Protein AF-A0A381WUS9-F1 (afdb_monomer_lite)

InterPro domains:
  IPR017850 Alkaline-phosphatase-like, core domain superfamily [G3DSA:3.40.720.10] (2-66)
  IPR017850 Alkaline-phosphatase-like, core domain superfamily [SSF53649] (3-66)

Foldseek 3Di:
DDDDDDDDDDPPDDPQDLLCCVVVDCPDSVVVDYDPVVNVVCVVDPDDPDDDAPDNDDVNRVVVVD

Secondary structure (DSSP, 8-state):
-PPP------TT--S--GGGHHHH-TTSGGGG---HHHHHHHHHS---S----SSSSHHHHHTTT-

pLDDT: mean 95.51, std 2.17, range [85.81, 98.19]

Organism: NCBI:txid408172

Radius of gyration: 13.95 Å; chains: 1; bounding box: 30×40×26 Å

Sequence (66 aa):
MAPNIVFAFADDWGRYASAYQKHEGPQSLSALIDTPYFDRVAREGALFLNALVPAPSCTPCRSSIL

Structure (mmCIF, N/CA/C/O backbone):
data_AF-A0A381WUS9-F1
#
_entry.id   AF-A0A381WUS9-F1
#
loop_
_atom_site.group_PDB
_atom_site.id
_atom_site.type_symbol
_atom_site.label_atom_id
_atom_site.label_alt_id
_atom_site.label_comp_id
_atom_site.label_asym_id
_atom_site.label_entity_id
_atom_site.label_seq_id
_atom_site.pdbx_PDB_ins_code
_atom_site.Cartn_x
_atom_site.Cartn_y
_atom_site.Cartn_z
_atom_site.occupancy
_atom_site.B_iso_or_equiv
_atom_site.auth_seq_id
_atom_site.auth_comp_id
_atom_site.auth_asym_id
_atom_site.auth_atom_id
_atom_site.pdbx_PDB_model_num
ATOM 1 N N . MET A 1 1 ? -17.435 -24.543 3.181 1.00 85.81 1 MET A N 1
ATOM 2 C CA . MET A 1 1 ? -17.642 -23.598 2.062 1.00 85.81 1 MET A CA 1
ATOM 3 C C . MET A 1 1 ? -16.332 -22.854 1.861 1.00 85.81 1 MET A C 1
ATOM 5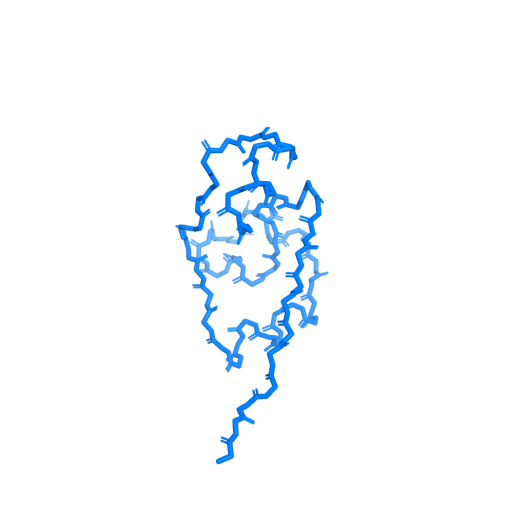 O O . MET A 1 1 ? -15.778 -22.415 2.861 1.00 85.81 1 MET A O 1
ATOM 9 N N . ALA A 1 2 ? -15.793 -22.800 0.642 1.00 95.69 2 ALA A N 1
ATOM 10 C CA . ALA A 1 2 ? -14.559 -22.057 0.372 1.00 95.69 2 ALA A CA 1
ATOM 11 C C . ALA A 1 2 ? -14.880 -20.558 0.212 1.00 95.69 2 ALA A C 1
ATOM 13 O O . ALA A 1 2 ? -15.898 -20.242 -0.410 1.00 95.69 2 ALA A O 1
ATOM 14 N N . PRO A 1 3 ? -14.078 -19.642 0.783 1.00 97.69 3 PRO A N 1
ATOM 15 C CA . PRO A 1 3 ? -14.284 -18.211 0.600 1.00 97.69 3 PRO A CA 1
ATOM 16 C C . PRO A 1 3 ? -13.893 -17.774 -0.817 1.00 97.69 3 PRO A C 1
ATOM 18 O O . PRO A 1 3 ? -13.022 -18.372 -1.448 1.00 97.69 3 PRO A O 1
ATOM 21 N N . ASN A 1 4 ? -14.503 -16.688 -1.288 1.00 98.00 4 ASN A N 1
ATOM 22 C CA . ASN A 1 4 ? -14.049 -15.991 -2.489 1.00 98.00 4 ASN A CA 1
ATOM 23 C C . ASN A 1 4 ? -12.904 -15.039 -2.121 1.00 98.00 4 ASN A C 1
ATOM 25 O O . ASN A 1 4 ? -12.975 -14.365 -1.092 1.00 98.00 4 ASN A O 1
ATOM 29 N N . ILE A 1 5 ? -11.874 -14.962 -2.966 1.00 97.06 5 ILE A N 1
ATOM 30 C CA . ILE A 1 5 ? -10.717 -14.079 -2.771 1.00 97.06 5 ILE A CA 1
ATOM 31 C C . ILE A 1 5 ? -10.648 -13.101 -3.942 1.00 97.06 5 ILE A C 1
ATOM 33 O O . ILE A 1 5 ? -10.648 -13.514 -5.099 1.00 97.06 5 ILE A O 1
ATOM 37 N N . VAL A 1 6 ? -10.558 -11.807 -3.632 1.00 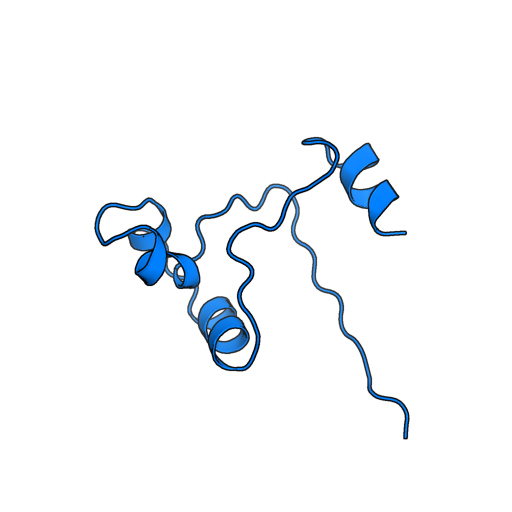97.25 6 VAL A N 1
ATOM 38 C CA . VAL A 1 6 ? -10.253 -10.751 -4.603 1.00 97.25 6 VAL A CA 1
ATOM 39 C C . VAL A 1 6 ? -8.879 -10.186 -4.264 1.00 97.25 6 VAL A C 1
ATOM 41 O O . VAL A 1 6 ? -8.677 -9.678 -3.163 1.00 97.25 6 VAL A O 1
ATOM 44 N N . PHE A 1 7 ? -7.945 -10.270 -5.212 1.00 96.81 7 PHE A N 1
ATOM 45 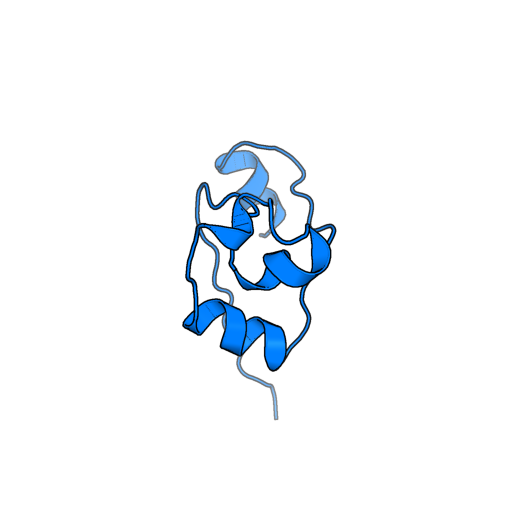C CA . PHE A 1 7 ? -6.625 -9.654 -5.111 1.00 96.81 7 PHE A CA 1
ATOM 46 C C . PHE A 1 7 ? -6.586 -8.389 -5.975 1.00 96.81 7 PHE A C 1
ATOM 48 O O . PHE A 1 7 ? -6.620 -8.471 -7.201 1.00 96.81 7 PHE A O 1
ATOM 55 N N . ALA A 1 8 ? -6.556 -7.221 -5.331 1.00 95.88 8 ALA A N 1
ATOM 56 C CA . ALA A 1 8 ? -6.440 -5.925 -5.993 1.00 95.88 8 ALA A CA 1
ATOM 57 C C . ALA A 1 8 ? -5.017 -5.379 -5.818 1.00 95.88 8 ALA A C 1
ATOM 59 O O . ALA A 1 8 ? -4.536 -5.252 -4.693 1.00 95.88 8 ALA A O 1
ATOM 60 N N . PHE A 1 9 ? -4.359 -5.051 -6.930 1.00 93.75 9 PHE A N 1
ATOM 61 C CA . PHE A 1 9 ? -2.973 -4.588 -6.971 1.00 93.75 9 PHE A CA 1
ATOM 62 C C . PHE A 1 9 ? -2.863 -3.366 -7.885 1.00 93.75 9 PHE A C 1
ATOM 64 O O . PHE A 1 9 ? -3.437 -3.362 -8.974 1.00 93.75 9 PHE A O 1
ATOM 71 N N . ALA A 1 10 ? -2.149 -2.333 -7.440 1.00 94.31 10 ALA A N 1
ATOM 72 C CA . ALA A 1 10 ? -1.992 -1.078 -8.167 1.00 94.31 10 ALA A CA 1
ATOM 73 C C . ALA A 1 10 ? -0.526 -0.833 -8.530 1.00 94.31 10 ALA A C 1
ATOM 75 O O . ALA A 1 10 ? 0.361 -1.096 -7.719 1.00 94.31 10 ALA A O 1
ATOM 76 N N . ASP A 1 11 ? -0.288 -0.327 -9.741 1.00 94.75 11 ASP A N 1
ATOM 77 C CA . ASP A 1 11 ? 1.053 0.003 -10.233 1.00 94.75 11 ASP A CA 1
ATOM 78 C C . ASP A 1 11 ? 1.479 1.391 -9.734 1.00 94.75 11 ASP A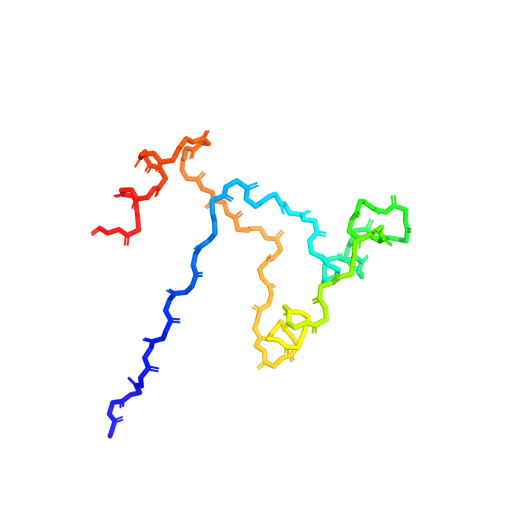 C 1
ATOM 80 O O . ASP A 1 11 ? 0.643 2.289 -9.615 1.00 94.75 11 ASP A O 1
ATOM 84 N N . ASP A 1 12 ? 2.764 1.545 -9.408 1.00 93.19 12 ASP A N 1
ATOM 85 C CA . ASP A 1 12 ? 3.386 2.792 -8.929 1.00 93.19 12 ASP A CA 1
ATOM 86 C C . ASP A 1 12 ? 2.684 3.499 -7.744 1.00 93.19 12 ASP A C 1
ATOM 88 O O . ASP A 1 12 ? 2.899 4.687 -7.483 1.00 93.19 12 ASP A O 1
ATOM 92 N N . TRP A 1 13 ? 1.874 2.777 -6.962 1.00 92.56 13 TRP A N 1
ATOM 93 C CA . TR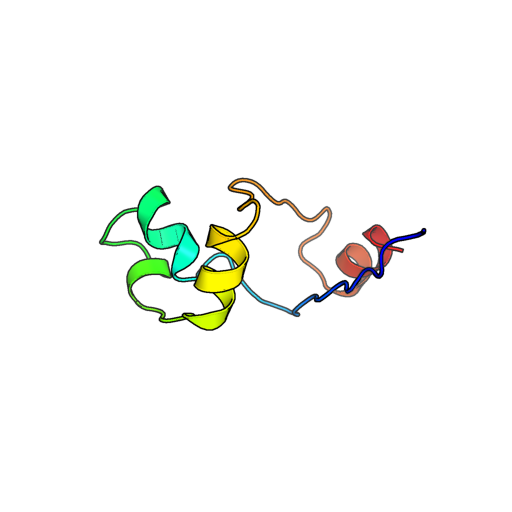P A 1 13 ? 1.225 3.335 -5.775 1.00 92.56 13 TRP A CA 1
ATOM 94 C C . TRP A 1 13 ? 2.200 3.353 -4.586 1.00 92.56 13 TRP A C 1
ATOM 96 O O . TRP A 1 13 ? 2.386 2.365 -3.875 1.00 92.56 13 TRP A O 1
ATOM 106 N N . GLY A 1 14 ? 2.814 4.515 -4.347 1.00 91.50 14 GLY A N 1
ATOM 107 C CA . GLY A 1 14 ? 3.628 4.768 -3.155 1.00 91.50 14 GLY A CA 1
ATOM 108 C C . GLY A 1 14 ? 2.824 4.763 -1.846 1.00 91.50 14 GLY A C 1
ATOM 109 O O . GLY A 1 14 ? 1.602 4.889 -1.821 1.00 91.50 14 GLY A O 1
ATOM 110 N N . ARG A 1 15 ? 3.504 4.646 -0.707 1.00 93.19 15 ARG A N 1
ATOM 111 C CA . ARG A 1 15 ? 2.846 4.593 0.607 1.00 93.19 15 ARG A CA 1
ATOM 112 C C . ARG A 1 15 ? 2.348 5.977 1.052 1.00 93.19 15 ARG A C 1
ATOM 114 O O . ARG A 1 15 ? 2.982 6.627 1.873 1.00 93.19 15 ARG A O 1
ATOM 121 N N . TYR A 1 16 ? 1.222 6.409 0.489 1.00 94.62 16 TYR A N 1
ATOM 122 C CA . TYR A 1 16 ? 0.651 7.744 0.711 1.00 94.62 16 TYR A CA 1
ATOM 123 C C . TYR A 1 16 ? -0.866 7.741 0.964 1.00 94.62 16 TYR A C 1
ATOM 125 O O . TYR A 1 16 ? -1.495 8.793 0.952 1.00 94.62 16 TYR A O 1
ATOM 133 N N . ALA A 1 17 ? -1.487 6.571 1.142 1.00 96.62 17 ALA A N 1
ATOM 134 C CA . ALA A 1 17 ? -2.920 6.495 1.435 1.00 96.62 17 ALA A CA 1
ATOM 135 C C . ALA A 1 17 ? -3.244 7.126 2.804 1.00 96.62 17 ALA A C 1
ATOM 137 O O . ALA A 1 17 ? -2.489 6.936 3.762 1.00 96.62 17 ALA A O 1
ATOM 138 N N . SER A 1 18 ? -4.393 7.800 2.923 1.00 97.12 18 SER A N 1
ATOM 139 C CA . SER A 1 18 ? -4.831 8.483 4.155 1.00 97.12 18 SER A CA 1
ATOM 140 C C . SER A 1 18 ? -4.847 7.570 5.386 1.00 97.12 18 SER A C 1
ATOM 142 O O . SER A 1 18 ? -4.524 8.009 6.490 1.00 97.12 18 SER A O 1
ATOM 144 N N . ALA A 1 19 ? -5.092 6.268 5.213 1.00 97.25 19 ALA A N 1
ATOM 145 C CA . ALA A 1 19 ? -5.000 5.258 6.269 1.00 97.25 19 ALA A CA 1
ATOM 146 C C . ALA A 1 19 ? -3.662 5.259 7.039 1.00 97.25 19 ALA A C 1
ATOM 148 O O . ALA A 1 19 ? -3.627 4.870 8.214 1.00 97.25 19 ALA A O 1
ATOM 149 N N . TYR A 1 20 ? -2.565 5.691 6.407 1.00 97.19 20 TYR A N 1
ATOM 150 C CA . TYR A 1 20 ? -1.240 5.763 7.025 1.00 97.19 20 TYR A CA 1
ATOM 151 C C . TYR A 1 20 ? -1.012 7.033 7.854 1.00 97.19 20 TYR A C 1
ATOM 153 O O . TYR A 1 20 ? -0.126 7.029 8.712 1.00 97.19 20 TYR A O 1
ATOM 161 N N . GLN A 1 21 ? -1.835 8.077 7.699 1.00 96.19 21 GLN A N 1
ATOM 162 C CA . GLN A 1 21 ? -1.676 9.363 8.393 1.00 96.19 21 GLN A CA 1
ATOM 163 C C . GLN A 1 21 ? -1.529 9.197 9.912 1.00 96.19 21 GLN A C 1
ATOM 165 O O . GLN A 1 21 ? -0.657 9.805 10.531 1.00 96.19 21 GLN A O 1
ATOM 170 N N . LYS A 1 22 ? -2.346 8.334 10.531 1.00 94.00 22 LYS A N 1
ATOM 171 C CA . LYS A 1 22 ? -2.317 8.095 11.987 1.00 94.00 22 LYS A CA 1
ATOM 172 C C . LYS A 1 22 ? -0.997 7.493 12.493 1.00 94.00 22 LYS A C 1
ATOM 174 O O . LYS A 1 22 ? -0.732 7.539 13.689 1.00 94.00 22 LYS A O 1
ATOM 179 N N . HIS A 1 23 ? -0.202 6.905 11.600 1.00 95.06 23 HIS A N 1
ATOM 180 C CA . HIS A 1 23 ? 1.074 6.261 11.909 1.00 95.06 23 HIS A CA 1
ATOM 181 C C . HIS A 1 23 ? 2.284 7.113 11.515 1.00 95.06 23 HIS A C 1
ATOM 183 O O . HIS A 1 23 ? 3.345 6.964 12.110 1.00 95.06 23 HIS A O 1
ATOM 189 N N . GLU A 1 24 ? 2.130 7.992 10.526 1.00 95.00 24 GLU A N 1
ATOM 190 C CA . GLU A 1 24 ? 3.203 8.848 9.999 1.00 95.00 24 GLU A CA 1
ATOM 191 C C . GLU A 1 24 ? 3.143 10.281 10.549 1.00 95.00 24 GLU A C 1
ATOM 193 O O . GLU A 1 24 ? 4.101 11.041 10.434 1.00 95.00 24 GLU A O 1
ATOM 198 N N . GLY A 1 25 ? 2.027 10.644 11.184 1.00 94.00 25 GLY A N 1
ATOM 199 C CA . GLY A 1 25 ? 1.810 11.940 11.809 1.00 94.00 25 GLY A CA 1
ATOM 200 C C . GLY A 1 25 ? 1.099 12.952 10.902 1.00 94.00 25 GLY A C 1
ATOM 201 O O . GLY A 1 25 ? 0.938 12.742 9.696 1.00 94.00 25 GLY A O 1
ATOM 202 N N . PRO A 1 26 ? 0.665 14.088 11.477 1.00 92.00 26 PRO A N 1
ATOM 203 C CA . PRO A 1 26 ? -0.162 15.083 10.790 1.00 92.00 26 PRO A CA 1
ATOM 204 C C . PRO A 1 26 ? 0.572 15.871 9.694 1.00 92.00 26 PRO A C 1
ATOM 206 O O . PRO A 1 26 ? -0.078 16.548 8.911 1.00 92.00 26 PRO A O 1
ATOM 209 N N . GLN A 1 27 ? 1.905 15.796 9.634 1.00 94.56 27 GLN A N 1
ATOM 210 C CA . GLN A 1 27 ? 2.728 16.450 8.605 1.00 94.56 27 GLN A CA 1
ATOM 211 C C . GLN A 1 27 ? 3.191 15.477 7.504 1.00 94.56 27 GLN A C 1
ATOM 213 O O . GLN A 1 27 ? 4.038 15.826 6.685 1.00 94.56 27 GLN A O 1
ATOM 218 N N . SER A 1 28 ? 2.684 14.241 7.500 1.00 95.50 28 SER A N 1
ATOM 219 C CA . SER A 1 28 ? 3.029 13.238 6.488 1.00 95.50 28 SER A CA 1
ATOM 220 C C . SER A 1 28 ? 2.408 13.557 5.127 1.00 95.50 28 SER A C 1
ATOM 222 O O . SER A 1 28 ? 1.382 14.229 5.040 1.00 95.50 28 SER A O 1
ATOM 224 N N . LEU A 1 29 ? 2.987 13.013 4.051 1.00 95.25 29 LEU A N 1
ATOM 225 C CA . LEU A 1 29 ? 2.375 13.074 2.716 1.00 95.25 29 LEU A CA 1
ATOM 226 C C . LEU A 1 29 ? 0.983 12.428 2.707 1.00 95.25 29 LEU A C 1
ATOM 228 O O . LEU A 1 29 ? 0.075 12.933 2.054 1.00 95.25 29 LEU A O 1
ATOM 232 N N . SER A 1 30 ? 0.797 11.375 3.505 1.00 96.62 30 SER A N 1
ATOM 233 C CA . SER A 1 30 ? -0.491 10.714 3.722 1.00 96.62 30 SER A CA 1
ATOM 234 C C . SER A 1 30 ? -1.558 11.637 4.329 1.00 96.62 30 SER A C 1
ATOM 236 O O . SER A 1 30 ? -2.741 11.378 4.160 1.00 96.62 30 SER A O 1
ATOM 238 N N . ALA A 1 31 ? -1.174 12.729 5.005 1.00 95.94 31 ALA A N 1
ATOM 239 C CA . ALA A 1 31 ? -2.112 13.733 5.518 1.00 95.94 31 ALA A CA 1
ATOM 240 C C . ALA A 1 31 ? -2.648 14.688 4.431 1.00 95.94 31 ALA A C 1
ATOM 242 O O . ALA A 1 31 ? -3.584 15.441 4.692 1.00 95.94 31 ALA A O 1
ATOM 243 N N . LEU A 1 32 ? -2.047 14.690 3.233 1.00 96.25 32 LEU A N 1
ATOM 244 C CA . LEU A 1 32 ? -2.422 15.563 2.111 1.00 96.25 32 LEU A CA 1
ATOM 245 C C . LEU A 1 32 ? -3.356 14.884 1.100 1.00 96.25 32 LEU A C 1
ATOM 247 O O . LEU A 1 32 ? -3.855 15.546 0.191 1.00 96.25 32 LEU A O 1
ATOM 251 N N . ILE A 1 33 ? -3.555 13.572 1.216 1.00 95.62 33 ILE A N 1
ATOM 252 C CA . ILE A 1 33 ? -4.275 12.748 0.244 1.00 95.62 33 ILE A CA 1
ATOM 253 C C . ILE A 1 33 ? -5.510 12.172 0.928 1.00 95.62 33 ILE A C 1
ATOM 255 O O . ILE A 1 33 ? -5.407 11.702 2.051 1.00 95.62 33 ILE A O 1
ATOM 259 N N . ASP A 1 34 ? -6.660 12.180 0.250 1.00 97.12 34 ASP A N 1
ATOM 260 C CA . ASP A 1 34 ? -7.898 11.575 0.753 1.00 97.12 34 ASP A CA 1
ATOM 261 C C . ASP A 1 34 ? -8.236 10.303 -0.039 1.00 97.12 34 ASP A C 1
ATOM 263 O O . ASP A 1 34 ? -8.471 10.343 -1.249 1.00 97.12 34 ASP A O 1
ATOM 267 N N . THR A 1 35 ? -8.240 9.153 0.641 1.00 97.88 35 THR A N 1
ATOM 268 C CA . THR A 1 35 ? -8.561 7.838 0.061 1.00 97.88 35 THR A CA 1
ATOM 269 C C . THR A 1 35 ? -9.641 7.114 0.877 1.00 97.88 35 THR A C 1
ATOM 271 O O . THR A 1 35 ? -9.407 6.022 1.404 1.00 97.88 35 THR A O 1
ATOM 274 N N . PRO A 1 36 ? -10.872 7.653 0.955 1.00 97.69 36 PRO A N 1
ATOM 275 C CA . PRO A 1 36 ? -11.872 7.216 1.935 1.00 97.69 36 PRO A CA 1
ATOM 276 C C . PRO A 1 36 ? -12.317 5.756 1.741 1.00 97.69 36 PRO A C 1
ATOM 278 O O . PRO A 1 36 ? -12.663 5.061 2.700 1.00 97.69 36 PRO A O 1
ATOM 281 N N . TYR A 1 37 ? -12.282 5.257 0.501 1.00 97.69 37 TYR A N 1
ATOM 282 C CA . TYR A 1 37 ? -12.621 3.867 0.192 1.00 97.69 37 TYR A CA 1
ATOM 283 C C . TYR A 1 37 ? -11.520 2.883 0.599 1.00 97.69 37 TYR A C 1
ATOM 285 O O . TYR A 1 37 ? -11.838 1.801 1.093 1.00 97.69 37 TYR A O 1
ATOM 293 N N . PHE A 1 38 ? -10.245 3.256 0.444 1.00 97.31 38 PHE A N 1
ATOM 294 C CA . PHE A 1 38 ? -9.123 2.449 0.931 1.00 97.31 38 PHE A CA 1
ATOM 295 C C . PHE A 1 38 ? -9.127 2.409 2.464 1.00 97.31 38 PHE A C 1
ATOM 297 O O . PHE A 1 38 ? -9.008 1.339 3.060 1.00 97.31 38 PHE A O 1
ATOM 304 N N . ASP A 1 39 ? -9.389 3.549 3.105 1.00 97.75 39 ASP A N 1
ATOM 305 C CA . ASP A 1 39 ? -9.477 3.665 4.562 1.00 97.75 39 ASP A CA 1
ATOM 306 C C . ASP A 1 39 ? -10.576 2.787 5.158 1.00 97.75 39 ASP A C 1
ATOM 308 O O . ASP A 1 39 ? -10.403 2.210 6.235 1.00 97.75 39 ASP A O 1
ATOM 312 N N . ARG A 1 40 ? -11.711 2.647 4.458 1.00 98.19 40 ARG A N 1
ATOM 313 C CA . ARG A 1 40 ? -12.774 1.716 4.854 1.00 98.19 40 ARG A CA 1
ATOM 314 C C . ARG A 1 40 ? -12.265 0.275 4.888 1.00 98.19 40 ARG A C 1
ATOM 316 O O . ARG A 1 40 ? -12.452 -0.390 5.902 1.00 98.19 40 ARG A O 1
ATOM 323 N N . VAL A 1 41 ? -11.582 -0.171 3.833 1.00 97.44 41 VAL A N 1
ATOM 324 C CA . VAL A 1 41 ? -11.010 -1.528 3.762 1.00 97.44 41 VAL A CA 1
ATOM 325 C C . VAL A 1 41 ? -9.951 -1.733 4.849 1.00 97.44 41 VAL A C 1
ATOM 327 O O . VAL A 1 41 ? -9.980 -2.740 5.551 1.00 97.44 41 VAL A O 1
ATOM 330 N N . ALA A 1 42 ? -9.059 -0.761 5.053 1.00 97.38 42 ALA A N 1
ATOM 331 C CA . ALA A 1 42 ? -8.018 -0.832 6.079 1.00 97.38 42 ALA A CA 1
ATOM 332 C C . ALA A 1 42 ? -8.584 -0.905 7.510 1.00 97.38 42 ALA A C 1
ATOM 334 O O . ALA A 1 42 ? -7.997 -1.560 8.368 1.00 97.38 42 ALA A O 1
ATOM 335 N N . ARG A 1 43 ? -9.719 -0.244 7.778 1.00 97.38 43 ARG A N 1
ATOM 336 C CA . ARG A 1 43 ? -10.410 -0.263 9.080 1.00 97.38 43 ARG A CA 1
ATOM 337 C C . ARG A 1 43 ? -11.174 -1.563 9.341 1.00 97.38 43 ARG A C 1
ATOM 339 O O . ARG A 1 43 ? -11.313 -1.944 10.498 1.00 97.38 43 ARG A O 1
ATOM 346 N N . GLU A 1 44 ? -11.677 -2.212 8.296 1.00 98.19 44 GLU A N 1
ATOM 347 C CA . GLU A 1 44 ? -12.387 -3.499 8.383 1.00 98.19 44 GLU A CA 1
ATOM 348 C C . GLU A 1 44 ? -11.429 -4.707 8.382 1.00 98.19 44 GLU A C 1
ATOM 350 O O . GLU A 1 44 ? -11.854 -5.830 8.652 1.00 98.19 44 GLU A O 1
ATOM 355 N N . GLY A 1 45 ? -10.144 -4.487 8.092 1.00 96.50 45 GLY A N 1
ATOM 356 C CA . GLY A 1 45 ? -9.134 -5.534 7.968 1.00 96.50 45 GLY A CA 1
ATOM 357 C C . GLY A 1 45 ? -7.829 -5.215 8.695 1.00 96.50 45 GLY A C 1
ATOM 358 O O . GLY A 1 45 ? -7.816 -4.711 9.817 1.00 96.50 45 GLY A O 1
ATOM 359 N N . ALA A 1 46 ? -6.713 -5.550 8.048 1.00 97.00 46 ALA A N 1
ATOM 360 C CA . ALA A 1 46 ? -5.369 -5.314 8.558 1.00 97.00 46 ALA A CA 1
ATOM 361 C C . ALA A 1 46 ? -4.602 -4.357 7.636 1.00 97.00 46 ALA A C 1
ATOM 363 O O . ALA A 1 46 ? -4.571 -4.544 6.420 1.00 97.00 46 ALA A O 1
ATOM 364 N N . LEU A 1 47 ? -3.944 -3.358 8.229 1.00 97.44 47 LEU A N 1
ATOM 365 C CA . LEU A 1 47 ? -3.049 -2.434 7.534 1.00 97.44 47 LEU A CA 1
ATOM 366 C C . LEU A 1 47 ? -1.595 -2.803 7.835 1.00 97.44 47 LEU A C 1
ATOM 368 O O . LEU A 1 47 ? -1.141 -2.702 8.975 1.00 97.44 47 LEU A O 1
ATOM 372 N N . PHE A 1 48 ? -0.843 -3.195 6.810 1.00 96.94 48 PHE A N 1
ATOM 373 C CA . PHE A 1 48 ? 0.577 -3.497 6.959 1.00 96.94 48 PHE A CA 1
ATOM 374 C C . PHE A 1 48 ? 1.403 -2.209 6.946 1.00 96.94 48 PHE A C 1
ATOM 376 O O . PHE A 1 48 ? 1.392 -1.455 5.973 1.00 96.94 48 PHE A O 1
ATOM 383 N N . LEU A 1 49 ? 2.158 -1.980 8.024 1.00 96.62 49 LEU A N 1
ATOM 384 C CA . LEU A 1 49 ? 3.044 -0.821 8.174 1.00 96.62 49 LEU A CA 1
ATOM 385 C C . LEU A 1 49 ? 4.453 -1.055 7.630 1.00 96.62 49 LEU A C 1
ATOM 387 O O . LEU A 1 49 ? 5.272 -0.153 7.721 1.00 96.62 49 LEU A O 1
ATOM 391 N N . ASN A 1 50 ? 4.756 -2.240 7.105 1.00 95.62 50 ASN A N 1
ATOM 392 C CA . ASN A 1 50 ? 6.055 -2.591 6.525 1.00 95.62 50 ASN A CA 1
ATOM 393 C C . ASN A 1 50 ? 5.856 -3.631 5.411 1.00 95.62 50 ASN A C 1
ATOM 395 O O . ASN A 1 50 ? 6.385 -4.736 5.479 1.00 95.62 50 ASN A O 1
ATOM 399 N N . ALA A 1 51 ? 5.027 -3.307 4.417 1.00 94.94 51 ALA A N 1
ATOM 400 C CA . ALA A 1 51 ? 4.892 -4.125 3.213 1.00 94.94 51 ALA A CA 1
ATOM 401 C C . ALA A 1 51 ? 6.038 -3.784 2.247 1.00 94.94 51 ALA A C 1
ATOM 403 O O . ALA A 1 51 ? 6.149 -2.642 1.804 1.00 94.94 51 ALA A O 1
ATOM 404 N N . LEU A 1 52 ? 6.908 -4.755 1.965 1.00 94.62 52 LEU A N 1
ATOM 405 C CA . LEU A 1 52 ? 8.101 -4.582 1.133 1.00 94.62 52 LEU A CA 1
ATOM 406 C C . LEU A 1 52 ? 7.954 -5.371 -0.168 1.00 94.62 52 LEU A C 1
ATOM 408 O O . LEU A 1 52 ? 7.414 -6.476 -0.165 1.00 94.62 52 LEU A O 1
ATOM 412 N N . VAL A 1 53 ? 8.476 -4.818 -1.261 1.00 94.31 53 VAL A N 1
ATOM 413 C CA . VAL A 1 53 ? 8.595 -5.510 -2.552 1.00 94.31 53 VAL A CA 1
ATOM 414 C C . VAL A 1 53 ? 10.043 -5.959 -2.764 1.00 94.31 53 VAL A C 1
ATOM 416 O O . VAL A 1 53 ? 10.960 -5.256 -2.333 1.00 94.31 53 VAL A O 1
ATOM 419 N N . PRO A 1 54 ? 10.290 -7.099 -3.432 1.00 95.62 54 PRO A N 1
ATOM 420 C CA . PRO A 1 54 ? 11.648 -7.611 -3.622 1.00 95.62 54 PRO A CA 1
ATOM 421 C C . PRO A 1 54 ? 12.479 -6.767 -4.597 1.00 95.62 54 PRO A C 1
ATOM 423 O O . PRO A 1 54 ? 13.705 -6.768 -4.522 1.00 95.62 54 PRO A O 1
ATOM 426 N N . ALA A 1 55 ? 11.825 -6.043 -5.508 1.00 95.88 55 ALA A N 1
ATOM 427 C CA . ALA A 1 55 ? 12.470 -5.127 -6.438 1.00 95.88 55 ALA A CA 1
ATOM 428 C C . ALA A 1 55 ? 11.534 -3.951 -6.773 1.00 95.88 55 ALA A C 1
ATOM 430 O O . ALA A 1 55 ? 10.349 -4.184 -7.028 1.00 95.88 55 ALA A O 1
ATOM 431 N N . PRO A 1 56 ? 12.038 -2.704 -6.846 1.00 93.38 56 PRO A N 1
ATOM 432 C CA . PRO A 1 56 ? 11.248 -1.525 -7.208 1.00 93.38 56 PRO A CA 1
ATOM 433 C C . PRO A 1 56 ? 11.112 -1.394 -8.737 1.00 93.38 56 PRO A C 1
ATOM 435 O O . PRO A 1 56 ? 11.462 -0.379 -9.329 1.00 93.38 56 PRO A O 1
ATOM 438 N N . SER A 1 57 ? 10.676 -2.466 -9.402 1.00 95.25 57 SER A N 1
ATOM 439 C CA . SER A 1 57 ? 10.411 -2.493 -10.843 1.00 95.25 57 SER A CA 1
ATOM 440 C C . SER A 1 57 ? 9.240 -3.425 -11.131 1.00 95.25 57 SER A C 1
ATOM 442 O O . SER A 1 57 ? 9.140 -4.503 -10.539 1.00 95.25 57 SER A O 1
ATOM 444 N N . CYS A 1 58 ? 8.358 -3.025 -12.047 1.00 93.19 58 CYS A N 1
ATOM 445 C CA . CYS A 1 58 ? 7.074 -3.684 -12.251 1.00 93.19 58 CYS A CA 1
ATOM 446 C C . CYS A 1 58 ? 7.214 -5.177 -12.602 1.00 93.19 58 CYS A C 1
ATOM 448 O O . CYS A 1 58 ? 6.495 -6.008 -12.055 1.00 93.19 58 CYS A O 1
ATOM 450 N N . THR A 1 59 ? 8.148 -5.551 -13.485 1.00 96.06 59 THR A N 1
ATOM 451 C CA . THR A 1 59 ? 8.334 -6.953 -13.910 1.00 96.06 59 THR A CA 1
ATOM 452 C C . THR A 1 59 ? 8.812 -7.869 -12.777 1.00 96.06 59 THR A C 1
ATOM 454 O O . THR A 1 59 ? 8.104 -8.836 -12.486 1.00 96.06 59 THR A O 1
ATOM 457 N N . PRO A 1 60 ? 9.953 -7.611 -12.104 1.00 95.56 60 PRO A N 1
ATOM 458 C CA . PRO A 1 60 ? 10.399 -8.469 -11.006 1.00 95.56 60 PRO A CA 1
ATOM 459 C C . PRO A 1 60 ? 9.475 -8.403 -9.779 1.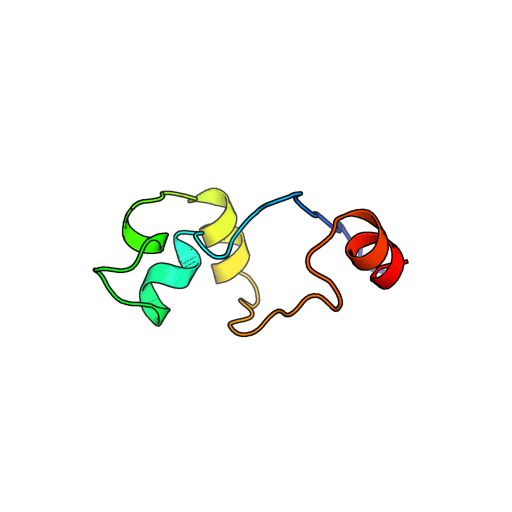00 95.56 60 PRO A C 1
ATOM 461 O O . PRO A 1 60 ? 9.317 -9.411 -9.100 1.00 95.56 60 PRO A O 1
ATOM 464 N N . CYS A 1 61 ? 8.808 -7.270 -9.518 1.00 95.31 61 CYS A N 1
ATOM 465 C CA . CYS A 1 61 ? 7.801 -7.168 -8.457 1.00 95.31 61 CYS A CA 1
ATOM 466 C C . CYS A 1 61 ? 6.589 -8.071 -8.741 1.00 95.31 61 CYS A C 1
ATOM 468 O O . CYS A 1 61 ? 6.268 -8.945 -7.937 1.00 95.31 61 CYS A O 1
ATOM 470 N N . ARG A 1 62 ? 5.955 -7.936 -9.916 1.00 95.38 62 ARG A N 1
ATOM 471 C CA . ARG A 1 62 ? 4.779 -8.745 -10.285 1.00 95.38 62 ARG A CA 1
ATOM 472 C C . ARG A 1 62 ? 5.093 -10.234 -10.370 1.00 95.38 62 ARG A C 1
ATOM 474 O O . ARG A 1 62 ? 4.284 -11.046 -9.938 1.00 95.38 62 ARG A O 1
ATOM 481 N N . SER A 1 63 ? 6.279 -10.585 -10.864 1.00 95.94 63 SER A N 1
ATOM 482 C CA . SER A 1 63 ? 6.715 -11.985 -10.962 1.00 95.94 63 SER A CA 1
ATOM 483 C C . SER A 1 63 ? 6.996 -12.633 -9.602 1.00 95.94 63 SER A C 1
ATOM 485 O O . SER A 1 63 ? 7.214 -13.830 -9.557 1.00 95.94 63 SER A O 1
ATOM 487 N N . SER A 1 64 ? 7.032 -11.869 -8.504 1.00 95.12 64 SER A N 1
ATOM 488 C CA . SER A 1 64 ? 7.188 -12.423 -7.150 1.00 95.12 64 SER A CA 1
ATOM 489 C C . SER A 1 64 ? 5.860 -12.763 -6.464 1.00 95.12 64 SER A C 1
ATOM 491 O O . SER A 1 64 ? 5.858 -13.371 -5.396 1.00 95.12 64 SER A O 1
ATOM 493 N N . ILE A 1 65 ? 4.740 -12.345 -7.060 1.00 94.19 65 ILE A N 1
ATOM 494 C CA . ILE A 1 65 ? 3.382 -12.608 -6.566 1.00 94.19 65 ILE A CA 1
ATOM 495 C C . ILE A 1 65 ? 2.826 -13.924 -7.141 1.00 94.19 65 ILE A C 1
ATOM 497 O O . ILE A 1 65 ? 2.011 -14.569 -6.482 1.00 94.19 65 ILE A O 1
ATOM 501 N N . LEU A 1 66 ? 3.240 -14.293 -8.361 1.00 88.44 66 LEU A N 1
ATOM 502 C CA . LEU A 1 66 ? 2.788 -15.468 -9.122 1.00 88.44 66 LEU A CA 1
ATOM 503 C C . LEU A 1 66 ? 3.872 -16.547 -9.163 1.00 88.44 66 LEU A C 1
ATOM 505 O O . LEU A 1 66 ? 3.495 -17.738 -9.142 1.00 88.44 66 LEU A O 1
#